Protein AF-A0A1F5DY42-F1 (afdb_monomer_lite)

Foldseek 3Di:
DFLLVQLPDAQPPPRDPRWQKEFAAWPPDLVNLQVLLVCQLVFDPVCVVVLVVLLVCLVVSSGPLVSLVSYDYPNPRPSLVSLSVLLNVCSVDPQDDSSNSSSVCSNRPPIQGFWIKIADPPQQEMWIANLPHTRHTDNDDQVPDDQVSVAVSCVVCVVRPDPSCQPPYPDYHDD

Structure (mmCIF, N/CA/C/O backbone):
data_AF-A0A1F5DY42-F1
#
_entry.id   AF-A0A1F5DY42-F1
#
loop_
_atom_site.group_PDB
_atom_site.id
_atom_site.type_symbol
_atom_site.label_atom_id
_atom_site.label_alt_id
_atom_site.label_comp_id
_atom_site.label_asym_id
_atom_site.label_entity_id
_atom_site.label_seq_id
_atom_site.pdbx_PDB_ins_code
_atom_site.Cartn_x
_atom_site.Cartn_y
_atom_site.Cartn_z
_atom_site.occupancy
_atom_site.B_iso_or_equiv
_atom_site.auth_seq_id
_atom_site.auth_comp_id
_atom_site.auth_asym_id
_atom_site.auth_atom_id
_atom_site.pdbx_PDB_model_num
ATOM 1 N N . MET A 1 1 ? -0.615 8.657 -0.709 1.00 96.81 1 MET A N 1
ATOM 2 C CA . MET A 1 1 ? 0.501 7.824 -0.217 1.00 96.81 1 MET A CA 1
ATOM 3 C C . MET A 1 1 ? 1.092 7.055 -1.382 1.00 96.81 1 MET A C 1
ATOM 5 O O . MET A 1 1 ? 0.376 6.304 -2.040 1.00 96.81 1 MET A O 1
ATOM 9 N N . LYS A 1 2 ? 2.401 7.165 -1.612 1.00 98.19 2 LYS A N 1
ATOM 10 C CA . LYS A 1 2 ? 3.092 6.317 -2.592 1.00 98.19 2 LYS A CA 1
ATOM 11 C C . LYS A 1 2 ? 3.135 4.857 -2.126 1.00 98.19 2 LYS A C 1
ATOM 13 O O . LYS A 1 2 ? 3.560 4.629 -0.991 1.00 98.19 2 LYS A O 1
ATOM 18 N N . PRO A 1 3 ? 2.806 3.860 -2.974 1.00 98.44 3 PRO A N 1
ATOM 19 C CA . PRO A 1 3 ? 2.969 2.447 -2.620 1.00 98.44 3 PRO A CA 1
ATOM 20 C C . PRO A 1 3 ? 4.400 2.085 -2.201 1.00 98.44 3 PRO A C 1
ATOM 22 O O . PRO A 1 3 ? 4.586 1.204 -1.366 1.00 98.44 3 PRO A O 1
ATOM 25 N N . TRP A 1 4 ? 5.409 2.809 -2.706 1.00 98.31 4 TRP A N 1
ATOM 26 C CA . TRP A 1 4 ? 6.804 2.679 -2.275 1.00 98.31 4 TRP A CA 1
ATOM 27 C C . TRP A 1 4 ? 6.975 2.758 -0.748 1.00 98.31 4 TRP A C 1
ATOM 29 O O . TRP A 1 4 ? 7.816 2.049 -0.201 1.00 98.31 4 TRP A O 1
ATOM 39 N N . LEU A 1 5 ? 6.170 3.569 -0.050 1.00 97.88 5 LEU A N 1
ATOM 40 C CA . LEU A 1 5 ? 6.302 3.789 1.392 1.00 97.88 5 LEU A CA 1
ATOM 41 C C . LEU A 1 5 ? 6.126 2.493 2.204 1.00 97.88 5 LEU A C 1
ATOM 43 O O . LEU A 1 5 ? 6.765 2.322 3.239 1.00 97.88 5 LEU A O 1
ATOM 47 N N . LEU A 1 6 ? 5.341 1.535 1.701 1.00 98.12 6 LEU A N 1
ATOM 48 C CA . LEU A 1 6 ? 5.115 0.240 2.352 1.00 98.12 6 LEU A CA 1
ATOM 49 C C . LEU A 1 6 ? 6.398 -0.577 2.547 1.00 98.12 6 LEU A C 1
ATOM 51 O O . LEU A 1 6 ? 6.440 -1.445 3.412 1.00 98.12 6 LEU A O 1
ATOM 55 N N . ASN A 1 7 ? 7.451 -0.288 1.779 1.00 97.81 7 ASN A N 1
ATOM 56 C CA . ASN A 1 7 ? 8.745 -0.949 1.920 1.00 97.81 7 ASN A CA 1
ATOM 57 C C . ASN A 1 7 ? 9.479 -0.569 3.215 1.00 97.81 7 ASN A C 1
ATOM 59 O O . ASN A 1 7 ? 10.366 -1.304 3.633 1.00 97.81 7 ASN A O 1
ATOM 63 N N . ILE A 1 8 ? 9.111 0.545 3.857 1.00 96.56 8 ILE A N 1
ATOM 64 C CA . ILE A 1 8 ? 9.761 1.022 5.088 1.00 96.56 8 ILE A CA 1
ATOM 65 C C . ILE A 1 8 ? 8.813 1.127 6.283 1.00 96.56 8 ILE A C 1
ATOM 67 O O . ILE A 1 8 ? 9.275 1.246 7.416 1.00 96.56 8 ILE A O 1
ATOM 71 N N . LEU A 1 9 ? 7.494 1.095 6.061 1.00 97.56 9 LEU A N 1
ATOM 72 C CA . LEU A 1 9 ? 6.540 1.124 7.164 1.00 97.56 9 LEU A CA 1
ATOM 73 C C . LEU A 1 9 ? 6.588 -0.193 7.938 1.00 97.56 9 LEU A C 1
ATOM 75 O O . LEU A 1 9 ? 6.453 -1.283 7.378 1.00 97.56 9 LEU A O 1
ATOM 79 N N . ALA A 1 10 ? 6.743 -0.056 9.247 1.00 97.94 10 ALA A N 1
ATOM 80 C CA . ALA A 1 10 ? 6.632 -1.122 10.224 1.00 97.94 10 ALA A CA 1
ATOM 81 C C . ALA A 1 10 ? 5.583 -0.717 11.259 1.00 97.94 10 ALA A C 1
ATOM 83 O O . ALA A 1 10 ? 5.346 0.475 11.479 1.00 97.94 10 ALA A O 1
ATOM 84 N N . CYS A 1 11 ? 4.951 -1.690 11.907 1.00 98.50 11 CYS A N 1
ATOM 85 C CA . CYS A 1 11 ? 4.015 -1.390 12.981 1.00 98.50 11 CYS A CA 1
ATOM 86 C C . CYS A 1 11 ? 4.751 -0.626 14.102 1.00 98.50 11 CYS A C 1
ATOM 88 O O . CYS A 1 11 ? 5.779 -1.093 14.599 1.00 98.50 11 CYS A O 1
ATOM 90 N N . PRO A 1 12 ? 4.257 0.543 14.548 1.00 97.69 12 PRO A N 1
ATOM 91 C CA . PRO A 1 12 ? 4.908 1.316 15.600 1.00 97.69 12 PRO A CA 1
ATOM 92 C C . PRO A 1 12 ? 4.928 0.597 16.955 1.00 97.69 12 PRO A C 1
ATOM 94 O O . PRO A 1 12 ? 5.761 0.948 17.790 1.00 97.69 12 PRO A O 1
ATOM 97 N N . MET A 1 13 ? 4.072 -0.409 17.157 1.00 97.75 13 MET A N 1
ATOM 98 C CA . MET A 1 13 ? 3.865 -1.061 18.453 1.00 97.75 13 MET A CA 1
ATOM 99 C C . MET A 1 13 ? 4.787 -2.264 18.668 1.00 97.75 13 MET A C 1
ATOM 101 O O . MET A 1 13 ? 5.402 -2.363 19.724 1.00 97.75 13 MET A O 1
ATOM 105 N N . ASP A 1 14 ? 4.921 -3.147 17.677 1.00 97.94 14 ASP A N 1
ATOM 106 C CA . ASP A 1 14 ? 5.738 -4.373 17.762 1.00 97.94 14 ASP A CA 1
ATOM 107 C C . ASP A 1 14 ? 6.935 -4.386 16.792 1.00 97.94 14 ASP A C 1
ATOM 109 O O . ASP A 1 14 ? 7.771 -5.280 16.854 1.00 97.94 14 ASP A O 1
ATOM 113 N N . LYS A 1 15 ? 7.063 -3.361 15.937 1.00 98.00 15 LYS A N 1
ATOM 114 C CA . LYS A 1 15 ? 8.095 -3.234 14.892 1.00 98.00 15 LYS A CA 1
ATOM 115 C C . LYS A 1 15 ? 7.994 -4.281 13.778 1.00 98.00 15 LYS A C 1
ATOM 117 O O . LYS A 1 15 ? 8.926 -4.397 12.983 1.00 98.00 15 LYS A O 1
ATOM 122 N N . HIS A 1 16 ? 6.859 -4.969 13.656 1.00 98.31 16 HIS A N 1
ATOM 123 C CA . HIS A 1 16 ? 6.619 -5.921 12.581 1.00 98.31 16 HIS A CA 1
ATOM 124 C C . HIS A 1 16 ? 6.688 -5.256 11.204 1.00 98.31 16 HIS A C 1
ATOM 126 O O . HIS A 1 16 ? 6.074 -4.209 10.965 1.00 98.31 16 HIS A O 1
ATOM 132 N N . HIS A 1 17 ? 7.378 -5.913 10.277 1.00 97.62 17 HIS A N 1
ATOM 133 C CA . HIS A 1 17 ? 7.399 -5.586 8.858 1.00 97.62 17 HIS A CA 1
ATOM 134 C C . HIS A 1 17 ? 7.452 -6.893 8.046 1.00 97.62 17 HIS A C 1
ATOM 136 O O . HIS A 1 17 ? 8.261 -7.766 8.374 1.00 97.62 17 HIS A O 1
ATOM 142 N N . PRO A 1 18 ? 6.669 -7.034 6.959 1.00 97.94 18 PRO A N 1
ATOM 143 C CA . PRO A 1 18 ? 5.793 -6.029 6.350 1.00 97.94 18 PRO A CA 1
ATOM 144 C C . PRO A 1 18 ? 4.390 -5.949 6.966 1.00 97.94 18 PRO A C 1
ATOM 146 O O . PRO A 1 18 ? 3.879 -6.911 7.528 1.00 97.94 18 PRO A O 1
ATOM 149 N N . LEU A 1 19 ? 3.726 -4.808 6.777 1.00 98.56 19 LEU A N 1
ATOM 150 C CA . LEU A 1 19 ? 2.289 -4.676 7.029 1.00 98.56 19 LEU A CA 1
ATOM 151 C C . LEU A 1 19 ? 1.486 -5.138 5.811 1.00 98.56 19 LEU A C 1
ATOM 153 O O . LEU A 1 19 ? 1.906 -4.951 4.669 1.00 98.56 19 LEU A O 1
ATOM 157 N N . GLU A 1 20 ? 0.299 -5.689 6.049 1.00 98.56 20 GLU A N 1
ATOM 158 C CA . GLU A 1 20 ? -0.697 -5.838 4.989 1.00 98.56 20 GLU A CA 1
ATOM 159 C C . GLU A 1 20 ? -1.310 -4.475 4.673 1.00 98.56 20 GLU A C 1
ATOM 161 O O . GLU A 1 20 ? -1.616 -3.711 5.588 1.00 98.56 20 GLU A O 1
ATOM 166 N N . ALA A 1 21 ? -1.530 -4.180 3.393 1.00 98.75 21 ALA A N 1
ATOM 167 C CA . ALA A 1 21 ? -2.119 -2.919 2.962 1.00 98.75 21 ALA A CA 1
ATOM 168 C C . ALA A 1 21 ? -3.373 -3.171 2.125 1.00 98.75 21 ALA A C 1
ATOM 170 O O . ALA A 1 21 ? -3.344 -3.939 1.168 1.00 98.75 21 ALA A O 1
ATOM 171 N N . TYR A 1 22 ? -4.466 -2.506 2.475 1.00 98.75 22 TYR A N 1
ATOM 172 C CA . TYR A 1 22 ? -5.754 -2.581 1.797 1.00 98.75 22 TYR A CA 1
ATOM 173 C C . TYR A 1 22 ? -6.061 -1.211 1.211 1.00 98.75 22 TYR A C 1
ATOM 175 O O . TYR A 1 22 ? -6.206 -0.236 1.947 1.00 98.75 22 TYR A O 1
ATOM 183 N N . PHE A 1 23 ? -6.093 -1.112 -0.112 1.00 98.75 23 PHE A N 1
ATOM 184 C CA . PHE A 1 23 ? -6.313 0.159 -0.798 1.00 98.75 23 PHE A CA 1
ATOM 185 C C . PHE A 1 23 ? -7.792 0.310 -1.118 1.00 98.75 23 PHE A C 1
ATOM 187 O O . PHE A 1 23 ? -8.374 -0.577 -1.740 1.00 98.75 23 PHE A O 1
ATOM 194 N N . TYR A 1 24 ? -8.392 1.424 -0.706 1.00 98.62 24 TYR A N 1
ATOM 195 C CA . TYR A 1 24 ? -9.828 1.663 -0.863 1.00 98.62 24 TYR A CA 1
ATOM 196 C C . TYR A 1 24 ? -10.129 2.743 -1.896 1.00 98.62 24 TYR A C 1
ATOM 198 O O . TYR A 1 24 ? -11.088 2.619 -2.656 1.00 98.62 24 TYR A O 1
ATOM 206 N N . ARG A 1 25 ? -9.278 3.771 -1.991 1.00 98.44 25 ARG A N 1
ATOM 207 C CA . ARG A 1 25 ? -9.422 4.831 -2.992 1.00 98.44 25 ARG A CA 1
ATOM 208 C C . ARG A 1 25 ? -8.075 5.424 -3.383 1.00 98.44 25 ARG A C 1
ATOM 210 O O . ARG A 1 25 ? -7.289 5.820 -2.526 1.00 98.44 25 ARG A O 1
ATOM 217 N N . TRP A 1 26 ? -7.838 5.558 -4.682 1.00 98.62 26 TRP A N 1
ATOM 218 C CA . TRP A 1 26 ? -6.714 6.329 -5.209 1.00 98.62 26 TRP A CA 1
ATOM 219 C C . TRP A 1 26 ? -7.020 7.835 -5.162 1.00 98.62 26 TRP A C 1
ATOM 221 O O . TRP A 1 26 ? -8.145 8.255 -5.429 1.00 98.62 26 TRP A O 1
ATOM 231 N N . GLU A 1 27 ? -6.025 8.646 -4.803 1.00 98.31 27 GLU A N 1
ATOM 232 C CA . GLU A 1 27 ? -6.056 10.103 -5.003 1.00 98.31 27 GLU A CA 1
ATOM 233 C C . GLU A 1 27 ? -5.762 10.418 -6.474 1.00 98.31 27 GLU A C 1
ATOM 235 O O . GLU A 1 27 ? -6.396 11.277 -7.081 1.00 98.31 27 GLU A O 1
ATOM 240 N N . THR A 1 28 ? -4.839 9.663 -7.081 1.00 98.50 28 THR A N 1
ATOM 241 C CA . THR A 1 28 ? -4.598 9.712 -8.527 1.00 98.50 28 THR A CA 1
ATOM 242 C C . THR A 1 28 ? -5.880 9.365 -9.296 1.00 98.50 28 THR A C 1
ATOM 244 O O . THR A 1 28 ? -6.379 8.247 -9.147 1.00 98.50 28 THR A O 1
ATOM 247 N N . PRO A 1 29 ? -6.404 10.274 -10.142 1.00 98.25 29 PRO A N 1
ATOM 248 C CA . PRO A 1 29 ? -7.615 10.015 -10.915 1.00 98.25 29 PRO A CA 1
ATOM 249 C C . PRO A 1 29 ? -7.447 8.847 -11.893 1.00 98.25 29 PRO A C 1
ATOM 251 O O . PRO A 1 29 ? -6.362 8.653 -12.443 1.00 98.25 29 PRO A O 1
ATOM 254 N N . GLU A 1 30 ? -8.536 8.132 -12.196 1.00 97.62 30 GLU A N 1
ATOM 255 C CA . GLU A 1 30 ? -8.491 6.951 -13.080 1.00 97.62 30 GLU A CA 1
ATOM 256 C C . GLU A 1 30 ? -7.884 7.268 -14.455 1.00 97.62 30 GLU A C 1
ATOM 258 O O . GLU A 1 30 ? -7.024 6.536 -14.926 1.00 97.62 30 GLU A O 1
ATOM 263 N N . ALA A 1 31 ? -8.228 8.409 -15.062 1.00 98.19 31 ALA A N 1
ATOM 264 C CA . ALA A 1 31 ? -7.662 8.812 -16.352 1.00 98.19 31 ALA A CA 1
ATOM 265 C C . ALA A 1 31 ? -6.133 9.018 -16.310 1.00 98.19 31 ALA A C 1
ATOM 267 O O . ALA A 1 31 ? -5.450 8.842 -17.317 1.00 98.19 31 ALA A O 1
ATOM 268 N N . GLU A 1 32 ? -5.574 9.407 -15.162 1.00 98.50 32 GLU A N 1
ATOM 269 C CA . GLU A 1 32 ? -4.122 9.500 -14.986 1.00 98.50 32 GLU A CA 1
ATOM 270 C C . GLU A 1 32 ? -3.516 8.119 -14.704 1.00 98.50 32 GLU A C 1
ATOM 272 O O . GLU A 1 32 ? -2.464 7.785 -15.252 1.00 98.50 32 GLU A O 1
ATOM 277 N N . MET A 1 33 ? -4.214 7.275 -13.938 1.00 98.38 33 MET A N 1
ATOM 278 C CA . MET A 1 33 ? -3.843 5.872 -13.727 1.00 98.38 33 MET A CA 1
ATOM 279 C C . MET A 1 33 ? -3.731 5.113 -15.059 1.00 98.38 33 MET A C 1
ATOM 281 O O . MET A 1 33 ? -2.758 4.392 -15.286 1.00 98.38 33 MET A O 1
ATOM 285 N N . GLU A 1 34 ? -4.683 5.316 -15.970 1.00 98.44 34 GLU A N 1
ATOM 286 C CA . GLU A 1 34 ? -4.694 4.732 -17.315 1.00 98.44 34 GLU A CA 1
ATOM 287 C C . GLU A 1 34 ? -3.487 5.177 -18.146 1.00 98.44 34 GLU A C 1
ATOM 289 O O . GLU A 1 34 ? -2.857 4.348 -18.804 1.00 98.44 34 GLU A O 1
ATOM 294 N N . LYS A 1 35 ? -3.096 6.457 -18.077 1.00 98.44 35 LYS A N 1
ATOM 295 C CA . LYS A 1 35 ? -1.876 6.940 -18.748 1.00 98.44 35 LYS A CA 1
ATOM 296 C C . LYS A 1 35 ? -0.620 6.300 -18.171 1.00 98.44 35 LYS A C 1
ATOM 298 O O . LYS A 1 35 ? 0.262 5.906 -18.932 1.00 98.44 35 LYS A O 1
ATOM 303 N N . ILE A 1 36 ? -0.530 6.177 -16.844 1.00 98.25 36 ILE A N 1
ATOM 304 C CA . ILE A 1 36 ? 0.598 5.496 -16.193 1.00 98.25 36 ILE A CA 1
ATOM 305 C C . ILE A 1 36 ? 0.667 4.043 -16.679 1.00 98.25 36 ILE A C 1
ATOM 307 O O . ILE A 1 36 ? 1.739 3.579 -17.067 1.00 98.25 36 ILE A O 1
ATOM 311 N N . ALA A 1 37 ? -0.469 3.343 -16.720 1.00 98.12 37 ALA A N 1
ATOM 312 C CA . ALA A 1 37 ? -0.559 1.972 -17.212 1.00 98.12 37 ALA A CA 1
ATOM 313 C C . ALA A 1 37 ? -0.212 1.838 -18.705 1.00 98.12 37 ALA A C 1
ATOM 315 O O . ALA A 1 37 ? 0.449 0.875 -19.084 1.00 98.12 37 ALA A O 1
ATOM 316 N N . ALA A 1 38 ? -0.588 2.796 -19.553 1.00 97.81 38 ALA A N 1
ATOM 317 C CA . ALA A 1 38 ? -0.264 2.781 -20.982 1.00 97.81 38 ALA A CA 1
ATOM 318 C C . ALA A 1 38 ? 1.236 2.992 -21.269 1.00 97.81 38 ALA A C 1
ATOM 320 O O . ALA A 1 38 ? 1.768 2.490 -22.265 1.00 97.81 38 ALA A O 1
ATOM 321 N N . GLU A 1 39 ? 1.926 3.717 -20.388 1.00 97.44 39 GLU A N 1
ATOM 322 C CA . GLU A 1 39 ? 3.346 4.054 -20.523 1.00 97.44 39 GLU A CA 1
ATOM 323 C C . GLU A 1 39 ? 4.275 3.143 -19.705 1.00 97.44 39 GLU A C 1
ATOM 325 O O . GLU A 1 39 ? 5.490 3.317 -19.736 1.00 97.44 39 GLU A O 1
ATOM 330 N N . VAL A 1 40 ? 3.733 2.155 -18.988 1.00 96.94 40 VAL A N 1
ATOM 331 C CA . VAL A 1 40 ? 4.509 1.317 -18.067 1.00 96.94 40 VAL A CA 1
ATOM 332 C C . VAL A 1 40 ? 5.530 0.427 -18.785 1.00 96.94 40 VAL A C 1
ATOM 334 O O . VAL A 1 40 ? 5.194 -0.427 -19.611 1.00 96.94 40 VAL A O 1
ATOM 337 N N . GLY A 1 41 ? 6.791 0.515 -18.373 1.00 95.25 41 GLY A N 1
ATOM 338 C CA . GLY A 1 41 ? 7.906 -0.190 -19.001 1.00 95.25 41 GLY A CA 1
ATOM 339 C C . GLY A 1 41 ? 8.425 0.507 -20.258 1.00 95.25 41 GLY A C 1
ATOM 340 O O . GLY A 1 41 ? 9.043 -0.155 -21.087 1.00 95.25 41 GLY A O 1
ATOM 341 N N . LYS A 1 42 ? 8.169 1.812 -20.411 1.00 97.56 42 LYS A N 1
ATOM 342 C CA . LYS A 1 42 ? 8.762 2.675 -21.442 1.00 97.56 42 LYS A CA 1
ATOM 343 C C . LYS A 1 42 ? 9.704 3.668 -20.746 1.00 97.56 42 LYS A C 1
ATOM 345 O O . LYS A 1 42 ? 9.263 4.742 -20.328 1.00 97.56 42 LYS A O 1
ATOM 350 N N . PRO A 1 43 ? 10.996 3.325 -20.583 1.00 96.88 43 PRO A N 1
ATOM 351 C CA . PRO A 1 43 ? 11.919 4.118 -19.782 1.00 96.88 43 PRO A CA 1
ATOM 352 C C . PRO A 1 43 ? 12.066 5.545 -20.305 1.00 96.88 43 PRO A C 1
ATOM 354 O O . PRO A 1 43 ? 12.441 5.773 -21.455 1.00 96.88 43 PRO A O 1
ATOM 357 N N . LYS A 1 44 ? 11.806 6.510 -19.424 1.00 96.38 44 LYS A N 1
ATOM 358 C CA . LYS A 1 44 ? 11.962 7.940 -19.714 1.00 96.38 44 LYS A CA 1
ATOM 359 C C . LYS A 1 44 ? 13.315 8.492 -19.261 1.00 96.38 44 LYS A C 1
ATOM 361 O O . LYS A 1 44 ? 13.739 8.225 -18.136 1.00 96.38 44 LYS A O 1
ATOM 366 N N . MET A 1 45 ? 13.966 9.282 -20.117 1.00 95.62 45 MET A N 1
ATOM 367 C CA . MET A 1 45 ? 15.316 9.815 -19.877 1.00 95.62 45 MET A CA 1
ATOM 368 C C . MET A 1 45 ? 15.369 10.737 -18.649 1.00 95.62 45 MET A C 1
ATOM 370 O O . MET A 1 45 ? 16.324 10.704 -17.879 1.00 95.62 45 MET A O 1
AT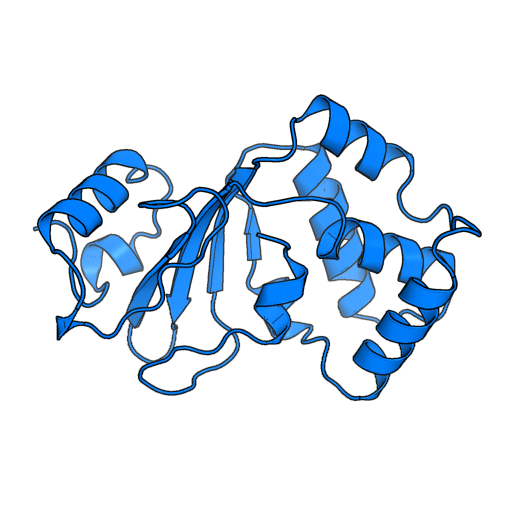OM 374 N N . GLU A 1 46 ? 14.309 11.501 -18.397 1.00 96.44 46 GLU A N 1
ATOM 375 C CA . GLU A 1 46 ? 14.184 12.413 -17.256 1.00 96.44 46 GLU A CA 1
ATOM 376 C C . GLU A 1 46 ? 14.065 11.708 -15.889 1.00 96.44 46 GLU A C 1
ATOM 378 O O . GLU A 1 46 ? 14.037 12.363 -14.847 1.00 96.44 46 GLU A O 1
ATOM 383 N N . ARG A 1 47 ? 13.981 10.372 -15.862 1.00 96.44 47 ARG A N 1
ATOM 384 C CA . ARG A 1 47 ? 13.867 9.563 -14.636 1.00 96.44 47 ARG A CA 1
ATOM 385 C C . ARG A 1 47 ? 15.096 8.696 -14.358 1.00 96.44 47 ARG A C 1
ATOM 387 O O . ARG A 1 47 ? 15.081 7.954 -13.379 1.00 96.44 47 ARG A O 1
ATOM 394 N N . GLU A 1 48 ? 16.164 8.805 -15.146 1.00 95.69 48 GLU A N 1
ATOM 395 C CA . GLU A 1 48 ? 17.353 7.945 -15.009 1.00 95.69 48 GLU A CA 1
ATOM 396 C C . GLU A 1 48 ? 17.979 7.984 -13.608 1.00 95.69 48 GLU A C 1
ATOM 398 O O . GLU A 1 48 ? 18.327 6.941 -13.049 1.00 95.69 48 GLU A O 1
ATOM 403 N N . ASP A 1 49 ? 18.039 9.157 -12.974 1.00 97.38 49 ASP A N 1
ATOM 404 C CA . ASP A 1 49 ? 18.536 9.279 -11.598 1.00 97.38 49 ASP A CA 1
ATOM 405 C C . ASP A 1 49 ? 17.681 8.487 -10.606 1.00 97.38 49 ASP A C 1
ATOM 407 O O . ASP A 1 49 ? 18.200 7.816 -9.712 1.00 97.38 49 ASP A O 1
ATOM 411 N N . LYS A 1 50 ? 16.364 8.491 -10.811 1.00 97.88 50 LYS A N 1
ATOM 412 C CA . LYS A 1 50 ? 15.411 7.761 -9.974 1.00 97.88 50 LYS A CA 1
ATOM 413 C C . LYS A 1 50 ? 15.509 6.256 -10.207 1.00 97.88 50 LYS A C 1
ATOM 415 O O . LYS A 1 50 ? 15.476 5.493 -9.246 1.00 97.88 50 LYS A O 1
ATOM 420 N N . TYR A 1 51 ? 15.702 5.819 -11.452 1.00 97.50 51 TYR A N 1
ATOM 421 C CA . TYR A 1 51 ? 15.940 4.407 -11.769 1.00 97.50 51 TYR A CA 1
ATOM 422 C C . TYR A 1 51 ? 17.226 3.893 -11.133 1.00 97.50 51 TYR A C 1
ATOM 424 O O . TYR A 1 51 ? 17.253 2.781 -10.609 1.00 97.50 51 TYR A O 1
ATOM 432 N N . ARG A 1 52 ? 18.286 4.705 -11.130 1.00 97.00 52 ARG A N 1
ATOM 433 C CA . ARG A 1 52 ? 19.554 4.369 -10.474 1.00 97.00 52 ARG A CA 1
ATOM 434 C C . ARG A 1 52 ? 19.372 4.165 -8.971 1.00 97.00 52 ARG A C 1
ATOM 436 O O . ARG A 1 52 ? 19.890 3.196 -8.421 1.00 97.00 52 ARG A O 1
ATOM 443 N N . ILE A 1 53 ? 18.610 5.050 -8.325 1.00 97.06 53 ILE A N 1
ATOM 444 C CA . ILE A 1 53 ? 18.257 4.933 -6.903 1.00 97.06 53 ILE A CA 1
ATOM 445 C C . ILE A 1 53 ? 17.441 3.662 -6.661 1.00 97.06 53 ILE A C 1
ATOM 447 O O . ILE A 1 53 ? 17.795 2.881 -5.783 1.00 97.06 53 ILE A O 1
ATOM 451 N N . LEU A 1 54 ? 16.409 3.402 -7.469 1.00 97.06 54 LEU A N 1
ATOM 452 C CA . LEU A 1 54 ? 15.580 2.205 -7.322 1.00 97.06 54 LEU A CA 1
ATOM 453 C C . LEU A 1 54 ? 16.388 0.912 -7.512 1.00 97.06 54 LEU A C 1
ATOM 455 O O . LEU A 1 54 ? 16.231 -0.024 -6.734 1.00 97.06 54 LEU A O 1
ATOM 459 N N . LYS A 1 55 ? 17.307 0.861 -8.486 1.00 96.50 55 LYS A N 1
ATOM 460 C CA . LYS A 1 55 ? 18.234 -0.273 -8.660 1.00 96.50 55 LYS A CA 1
ATOM 461 C C . LYS A 1 55 ? 19.080 -0.518 -7.413 1.00 96.50 55 LYS A C 1
ATOM 463 O O . LYS A 1 55 ? 19.258 -1.667 -7.019 1.00 96.50 55 LYS A O 1
ATOM 468 N N . LYS A 1 56 ? 19.578 0.546 -6.776 1.00 96.38 56 LYS A N 1
ATOM 469 C CA . LYS A 1 56 ? 20.313 0.432 -5.511 1.00 96.38 56 LYS A CA 1
ATOM 470 C C . LYS A 1 56 ? 19.415 -0.120 -4.400 1.00 96.38 56 LYS A C 1
ATOM 472 O O . LYS A 1 56 ? 19.813 -1.078 -3.754 1.00 96.38 56 LYS A O 1
ATOM 477 N N . GLN A 1 57 ? 18.201 0.414 -4.258 1.00 96.19 57 GLN A N 1
ATOM 478 C CA . GLN A 1 57 ? 17.220 -0.025 -3.256 1.00 96.19 57 GLN A CA 1
ATOM 479 C C . GLN A 1 57 ? 16.778 -1.487 -3.437 1.00 96.19 57 GLN A C 1
ATOM 481 O O . GLN A 1 57 ? 16.465 -2.176 -2.471 1.00 96.19 57 GLN A O 1
ATOM 486 N N . LEU A 1 58 ? 16.736 -1.974 -4.678 1.00 94.62 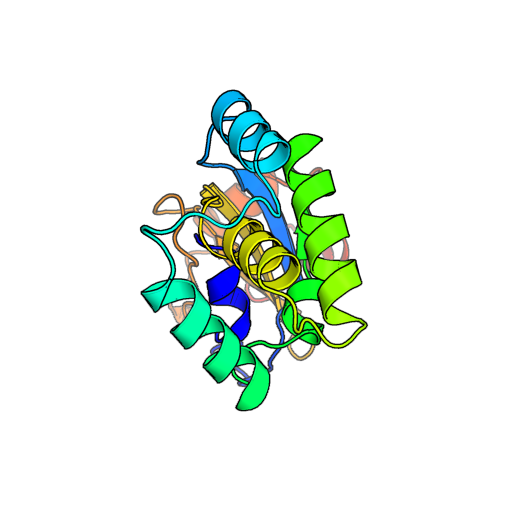58 LEU A N 1
ATOM 487 C CA . LEU A 1 58 ? 16.509 -3.390 -4.974 1.00 94.62 58 LEU A CA 1
ATOM 488 C C . LEU A 1 58 ? 17.706 -4.252 -4.547 1.00 94.62 58 LEU A C 1
ATOM 490 O O . LEU A 1 58 ? 17.516 -5.364 -4.067 1.00 94.62 58 LEU A O 1
ATOM 494 N N . GLY A 1 59 ? 18.932 -3.751 -4.724 1.00 93.31 59 GLY A N 1
ATOM 495 C CA . GLY A 1 59 ? 20.162 -4.473 -4.392 1.00 93.31 59 GLY A CA 1
ATOM 496 C C . GLY A 1 59 ? 20.521 -4.474 -2.905 1.00 93.31 59 GLY A C 1
ATOM 497 O O . GLY A 1 59 ? 21.119 -5.439 -2.437 1.00 93.31 59 GLY A O 1
ATOM 498 N N . ASP A 1 60 ? 20.166 -3.422 -2.166 1.00 94.62 60 ASP A N 1
ATOM 499 C CA . ASP A 1 60 ? 20.439 -3.305 -0.726 1.00 94.62 60 ASP A CA 1
ATOM 500 C C . ASP A 1 60 ? 19.299 -3.829 0.167 1.00 94.62 60 ASP A C 1
ATOM 502 O O . ASP A 1 60 ? 19.436 -3.847 1.388 1.00 94.62 60 ASP A O 1
ATOM 506 N N . GLY A 1 61 ? 18.199 -4.298 -0.434 1.00 91.31 61 GLY A N 1
ATOM 507 C CA . GLY A 1 61 ? 17.053 -4.861 0.280 1.00 91.31 61 GLY A CA 1
ATOM 508 C C . GLY A 1 61 ? 16.066 -3.827 0.824 1.00 91.31 61 GLY A C 1
ATOM 509 O O . GLY A 1 61 ? 15.114 -4.218 1.495 1.00 91.31 61 GLY A O 1
ATOM 510 N N . THR A 1 62 ? 16.239 -2.533 0.523 1.00 94.75 62 THR A N 1
ATOM 511 C CA . THR A 1 62 ? 15.252 -1.498 0.873 1.00 94.75 62 THR A CA 1
ATOM 512 C C . THR A 1 62 ? 13.897 -1.784 0.234 1.00 94.75 62 THR A C 1
ATOM 514 O O . THR A 1 62 ? 12.872 -1.575 0.870 1.00 94.75 62 THR A O 1
ATOM 517 N N . ILE A 1 63 ? 13.859 -2.252 -1.020 1.00 95.75 63 ILE A N 1
ATOM 518 C CA . ILE A 1 63 ? 12.611 -2.748 -1.612 1.00 95.75 63 ILE A CA 1
ATOM 519 C C . ILE A 1 63 ? 12.333 -4.138 -1.049 1.00 95.75 63 ILE A C 1
ATOM 521 O O . ILE A 1 63 ? 13.131 -5.055 -1.226 1.00 95.75 63 ILE A O 1
ATOM 525 N N . SER A 1 64 ? 11.166 -4.294 -0.432 1.00 93.38 64 SER A N 1
ATOM 526 C CA . SER A 1 64 ? 10.689 -5.520 0.197 1.00 93.38 64 SER A CA 1
ATOM 527 C C . SER A 1 64 ? 9.631 -6.177 -0.700 1.00 93.38 64 SER A C 1
ATOM 529 O O . SER A 1 64 ? 8.462 -5.778 -0.688 1.00 93.38 64 SER A O 1
ATOM 531 N N . PRO A 1 65 ? 9.981 -7.219 -1.488 1.00 94.06 65 PRO A N 1
ATOM 532 C CA . PRO A 1 65 ? 8.992 -7.994 -2.232 1.00 94.06 65 PRO A CA 1
ATOM 533 C C . PRO A 1 65 ? 7.833 -8.517 -1.364 1.00 94.06 65 PRO A C 1
ATOM 535 O O . PRO A 1 65 ? 6.700 -8.496 -1.848 1.00 94.06 65 PRO A O 1
ATOM 538 N N . PRO A 1 66 ? 8.050 -8.964 -0.105 1.00 95.31 66 PRO A N 1
ATOM 539 C CA . PRO A 1 66 ? 6.953 -9.289 0.803 1.00 95.31 66 PRO A CA 1
ATOM 540 C C . PRO A 1 66 ? 5.979 -8.126 1.036 1.00 95.31 66 PRO A C 1
ATOM 542 O O . PRO A 1 66 ? 4.776 -8.352 0.940 1.00 95.31 66 PRO A O 1
ATOM 545 N N . ALA A 1 67 ? 6.469 -6.899 1.260 1.00 95.88 67 ALA A N 1
ATOM 546 C CA . ALA A 1 67 ? 5.612 -5.724 1.451 1.00 95.88 67 ALA A CA 1
ATOM 547 C C . ALA A 1 67 ? 4.740 -5.447 0.223 1.00 95.88 67 ALA A C 1
ATOM 549 O O . ALA A 1 67 ? 3.528 -5.278 0.333 1.00 95.88 67 ALA A O 1
ATOM 550 N N . MET A 1 68 ? 5.337 -5.498 -0.967 1.00 95.31 68 MET A N 1
ATOM 551 C CA . MET A 1 68 ? 4.610 -5.268 -2.217 1.00 95.31 68 MET A CA 1
ATOM 552 C C . MET A 1 68 ? 3.583 -6.368 -2.519 1.00 95.31 68 MET A C 1
ATOM 554 O O . MET A 1 68 ? 2.540 -6.094 -3.108 1.00 95.31 68 MET A O 1
ATOM 558 N N . ARG A 1 69 ? 3.846 -7.616 -2.110 1.00 94.62 69 ARG A N 1
ATOM 559 C CA . ARG A 1 69 ? 2.887 -8.730 -2.234 1.00 94.62 69 ARG A CA 1
ATOM 560 C C . ARG A 1 69 ? 1.753 -8.675 -1.212 1.00 94.62 69 ARG A C 1
ATOM 562 O O . ARG A 1 69 ? 0.727 -9.308 -1.434 1.00 94.62 69 ARG A O 1
ATOM 569 N N . ALA A 1 70 ? 1.934 -7.953 -0.110 1.00 96.69 70 ALA A N 1
ATOM 570 C CA . ALA A 1 70 ? 0.926 -7.802 0.933 1.00 96.69 70 ALA A CA 1
ATOM 571 C C . ALA A 1 70 ? -0.125 -6.720 0.607 1.00 96.69 70 ALA A C 1
ATOM 573 O O . ALA A 1 70 ? -1.038 -6.494 1.405 1.00 96.69 70 ALA A O 1
ATOM 574 N N . ILE A 1 71 ? -0.014 -6.072 -0.560 1.00 98.31 71 ILE A N 1
ATOM 575 C CA . ILE A 1 71 ? -0.992 -5.110 -1.070 1.00 98.31 71 ILE A CA 1
ATOM 576 C C . ILE A 1 71 ? -2.217 -5.845 -1.616 1.00 98.31 71 ILE A C 1
ATOM 578 O O . ILE A 1 71 ? -2.113 -6.746 -2.449 1.00 98.31 71 ILE A O 1
ATOM 582 N N . LYS A 1 72 ? -3.391 -5.397 -1.186 1.00 98.38 72 LYS A N 1
ATOM 583 C CA . LYS A 1 72 ? -4.704 -5.787 -1.692 1.00 98.38 72 LYS A CA 1
ATOM 584 C C . LYS A 1 72 ? -5.390 -4.530 -2.209 1.00 98.38 72 LYS A C 1
ATOM 586 O O . LYS A 1 72 ? -5.866 -3.708 -1.428 1.00 98.38 72 LYS A O 1
ATOM 591 N N . ASP A 1 73 ? -5.398 -4.366 -3.528 1.00 98.38 73 ASP A N 1
ATOM 592 C CA . ASP A 1 73 ? -6.079 -3.245 -4.169 1.00 98.38 73 ASP A CA 1
ATOM 593 C C . ASP A 1 73 ? -7.577 -3.546 -4.313 1.00 98.38 73 ASP A C 1
ATOM 595 O O . ASP A 1 73 ? -7.981 -4.399 -5.103 1.00 98.38 73 ASP A O 1
ATOM 599 N N . LEU A 1 74 ? -8.396 -2.859 -3.514 1.00 98.25 74 LEU A N 1
ATOM 600 C CA . LEU A 1 74 ? -9.855 -2.988 -3.484 1.00 98.25 74 LEU A CA 1
ATOM 601 C C . LEU A 1 74 ? -10.549 -1.752 -4.075 1.00 98.25 74 LEU A C 1
ATOM 603 O O . LEU A 1 74 ? -11.752 -1.575 -3.901 1.00 98.25 74 LEU A O 1
ATOM 607 N N . THR A 1 75 ? -9.810 -0.904 -4.797 1.00 97.56 75 THR A N 1
ATOM 608 C CA . THR A 1 75 ? -10.334 0.345 -5.375 1.00 97.56 75 THR A CA 1
ATOM 609 C C . THR A 1 75 ? -11.245 0.123 -6.582 1.00 97.56 75 THR A C 1
ATOM 611 O O . THR A 1 75 ? -11.986 1.018 -6.979 1.00 97.56 75 THR A O 1
ATOM 614 N N . GLY A 1 76 ? -11.162 -1.055 -7.211 1.00 96.94 76 GLY A N 1
ATOM 615 C CA . GLY A 1 76 ? -11.841 -1.365 -8.472 1.00 96.94 76 GLY A CA 1
ATOM 616 C C . GLY A 1 76 ? -11.144 -0.822 -9.729 1.00 96.94 76 GLY A C 1
ATOM 617 O O . GLY A 1 76 ? -11.599 -1.112 -10.836 1.00 96.94 76 GLY A O 1
ATOM 618 N N . SER A 1 77 ? -10.028 -0.093 -9.597 1.00 98.00 77 SER A N 1
ATOM 619 C CA . SER A 1 77 ? -9.274 0.437 -10.742 1.00 98.00 77 SER A CA 1
ATOM 620 C C . SER A 1 77 ? -8.601 -0.686 -11.535 1.00 98.00 77 SER A C 1
ATOM 622 O O . SER A 1 77 ? -7.744 -1.418 -11.027 1.00 98.00 77 SER A O 1
ATOM 624 N N . LYS A 1 78 ? -8.956 -0.833 -12.815 1.00 97.94 78 LYS A N 1
ATOM 625 C CA . LYS A 1 78 ? -8.334 -1.840 -13.697 1.00 97.94 78 LYS A CA 1
ATOM 626 C C . LYS A 1 78 ? -6.897 -1.462 -14.041 1.00 97.94 78 LYS A C 1
ATOM 628 O O . LYS A 1 78 ? -6.032 -2.340 -14.118 1.00 97.94 78 LYS A O 1
ATOM 633 N N . ALA A 1 79 ? -6.643 -0.168 -14.233 1.00 98.25 79 ALA A N 1
ATOM 634 C CA . ALA A 1 79 ? -5.314 0.345 -14.526 1.00 98.25 79 ALA A CA 1
ATOM 635 C C . ALA A 1 79 ? -4.360 0.105 -13.344 1.00 98.25 79 ALA A C 1
ATOM 637 O O . ALA A 1 79 ? -3.279 -0.458 -13.537 1.00 98.25 79 ALA A O 1
ATOM 638 N N . ALA A 1 80 ? -4.793 0.416 -12.117 1.00 98.31 80 ALA A N 1
ATOM 639 C CA . ALA A 1 80 ? -4.000 0.181 -10.910 1.00 98.31 80 ALA A CA 1
ATOM 640 C C . ALA A 1 80 ? -3.680 -1.305 -10.705 1.00 98.31 80 ALA A C 1
ATOM 642 O O . ALA A 1 80 ? -2.525 -1.672 -10.494 1.00 98.31 80 ALA A O 1
ATOM 643 N N . ASN A 1 81 ? -4.684 -2.173 -10.859 1.00 97.62 81 ASN A N 1
ATOM 644 C CA . ASN A 1 81 ? -4.507 -3.620 -10.742 1.00 97.62 81 ASN A CA 1
ATOM 645 C C . ASN A 1 81 ? -3.535 -4.180 -11.792 1.00 97.62 81 ASN A C 1
ATOM 647 O O . ASN A 1 81 ? -2.735 -5.064 -11.487 1.00 97.62 81 ASN A O 1
ATOM 651 N N . THR A 1 82 ? -3.550 -3.641 -13.014 1.00 97.31 82 THR A N 1
ATOM 652 C CA . THR A 1 82 ? -2.594 -4.021 -14.067 1.00 97.31 82 THR A CA 1
ATOM 653 C C . THR A 1 82 ? -1.163 -3.635 -13.688 1.00 97.31 82 THR A C 1
ATOM 655 O O . THR A 1 82 ? -0.239 -4.441 -13.836 1.00 97.31 82 THR A O 1
ATOM 658 N N . LEU A 1 83 ? -0.974 -2.421 -13.162 1.00 98.19 83 LEU A N 1
ATOM 659 C CA . LEU A 1 83 ? 0.323 -1.940 -12.682 1.00 98.19 83 LEU A CA 1
ATOM 660 C C . LEU A 1 83 ? 0.840 -2.785 -11.511 1.00 98.19 83 LEU A C 1
ATOM 662 O O . LEU A 1 83 ? 1.986 -3.241 -11.555 1.00 98.19 83 LEU A O 1
ATOM 666 N N . LEU A 1 84 ? -0.009 -3.045 -10.510 1.00 97.81 84 LEU A N 1
ATOM 667 C CA . LEU A 1 84 ? 0.317 -3.889 -9.360 1.00 97.81 84 LEU A CA 1
ATOM 668 C C . LEU A 1 84 ? 0.708 -5.296 -9.815 1.00 97.81 84 LEU A C 1
ATOM 670 O O . LEU A 1 84 ? 1.786 -5.763 -9.464 1.00 97.81 84 LEU A O 1
ATOM 674 N N . ALA A 1 85 ? -0.098 -5.948 -10.656 1.00 95.88 85 ALA A N 1
ATOM 675 C CA . ALA A 1 85 ? 0.192 -7.296 -11.145 1.00 95.88 85 ALA A CA 1
ATOM 676 C C . ALA A 1 85 ? 1.538 -7.373 -11.884 1.00 95.88 85 ALA A C 1
ATOM 678 O O . ALA A 1 85 ? 2.316 -8.309 -11.666 1.00 95.88 85 ALA A O 1
ATOM 679 N N . LYS A 1 86 ? 1.851 -6.373 -12.724 1.00 96.44 86 LYS A N 1
ATOM 680 C CA . LYS A 1 86 ? 3.152 -6.280 -13.404 1.00 96.44 86 LYS A CA 1
ATOM 681 C C . LYS A 1 86 ? 4.288 -6.122 -12.392 1.00 96.44 86 LYS A C 1
ATOM 683 O O . LYS A 1 86 ? 5.255 -6.880 -12.457 1.00 96.44 86 LYS A O 1
ATOM 688 N N . ALA A 1 87 ? 4.162 -5.202 -11.435 1.00 96.75 87 ALA A N 1
ATOM 689 C CA . ALA A 1 87 ? 5.166 -4.983 -10.395 1.00 96.75 87 ALA A CA 1
ATOM 690 C C . ALA A 1 87 ? 5.382 -6.232 -9.522 1.00 96.75 87 ALA A C 1
ATOM 692 O O . ALA A 1 87 ? 6.520 -6.658 -9.326 1.00 96.75 87 ALA A O 1
ATOM 693 N N . SER A 1 88 ? 4.307 -6.875 -9.059 1.00 94.75 88 SER A N 1
ATOM 694 C CA . SER A 1 88 ? 4.370 -8.107 -8.267 1.00 94.75 88 SER A CA 1
ATOM 695 C C . SER A 1 88 ? 5.062 -9.237 -9.022 1.00 94.75 88 SER A C 1
ATOM 697 O O . SER A 1 88 ? 5.877 -9.940 -8.430 1.00 94.75 88 SER A O 1
ATOM 699 N N . LYS A 1 89 ? 4.785 -9.400 -10.323 1.00 95.06 89 LYS A N 1
ATOM 700 C CA . LYS A 1 89 ? 5.454 -10.405 -11.161 1.00 95.06 89 LYS A CA 1
ATOM 701 C C . LYS A 1 89 ? 6.954 -10.132 -11.278 1.00 95.06 89 LYS A C 1
ATOM 703 O O . LYS A 1 89 ? 7.749 -11.057 -11.141 1.00 95.06 89 LYS A O 1
ATOM 708 N N . LEU A 1 90 ? 7.350 -8.879 -11.495 1.00 96.44 90 LEU A N 1
ATOM 709 C CA . LEU A 1 90 ? 8.764 -8.498 -11.582 1.00 96.44 90 LEU A CA 1
ATOM 710 C C . LEU A 1 90 ? 9.514 -8.765 -10.272 1.00 96.44 90 LEU A C 1
ATOM 712 O O . LEU A 1 90 ? 10.622 -9.289 -10.301 1.00 96.44 90 LEU A O 1
ATOM 716 N N . LEU A 1 91 ? 8.883 -8.489 -9.128 1.00 94.75 91 LEU A N 1
ATOM 717 C CA . LEU A 1 91 ? 9.452 -8.733 -7.796 1.00 94.75 91 LEU A CA 1
ATOM 718 C C . LEU A 1 91 ? 9.502 -10.218 -7.389 1.00 94.75 91 LEU A C 1
ATOM 720 O O . LEU A 1 91 ? 10.089 -10.539 -6.357 1.00 94.75 91 LEU A O 1
ATOM 724 N N . GLN A 1 92 ? 8.878 -11.127 -8.148 1.00 90.94 92 GLN A N 1
ATOM 725 C CA . GLN A 1 92 ? 9.092 -12.576 -7.996 1.00 90.94 92 GLN A CA 1
ATOM 726 C C . GLN A 1 92 ? 10.369 -13.045 -8.702 1.00 90.94 92 GLN A C 1
ATOM 728 O O . GLN A 1 92 ? 10.922 -14.081 -8.340 1.00 90.94 92 GLN A O 1
ATOM 733 N N . GLY A 1 93 ? 10.811 -12.304 -9.718 1.00 90.19 93 GLY A N 1
ATOM 734 C CA . GLY A 1 93 ? 12.060 -12.545 -10.425 1.00 90.19 93 GLY A CA 1
ATOM 735 C C . GLY A 1 93 ? 13.167 -11.606 -9.958 1.00 90.19 93 GLY A C 1
ATOM 736 O O . GLY A 1 93 ? 13.174 -11.111 -8.832 1.00 90.19 93 GLY A O 1
ATOM 737 N N . LYS A 1 94 ? 14.110 -11.348 -10.864 1.00 89.19 94 LYS A N 1
ATOM 738 C CA . LYS A 1 94 ? 15.190 -10.385 -10.671 1.00 89.19 94 LYS A CA 1
ATOM 739 C C . LYS A 1 94 ? 15.045 -9.273 -11.720 1.00 89.19 94 LYS A C 1
ATOM 741 O O . LYS A 1 94 ? 15.413 -9.497 -12.870 1.00 89.19 94 LYS A O 1
ATOM 746 N N . PRO A 1 95 ? 14.463 -8.114 -11.372 1.00 90.56 95 PRO A N 1
ATOM 747 C CA . PRO A 1 95 ? 14.301 -7.007 -12.311 1.00 90.56 95 PRO A CA 1
ATOM 748 C C . PRO A 1 95 ? 15.667 -6.376 -12.614 1.00 90.56 95 PRO A C 1
ATOM 750 O O . PRO A 1 95 ? 16.315 -5.833 -11.719 1.00 90.56 95 PRO A O 1
ATOM 753 N N . GLU A 1 96 ? 16.117 -6.443 -13.868 1.00 89.06 96 GLU A N 1
ATOM 754 C CA . GLU A 1 96 ? 17.457 -5.970 -14.272 1.00 89.06 96 GLU A CA 1
ATOM 755 C C . GLU A 1 96 ? 17.411 -4.952 -15.421 1.00 89.06 96 GLU A C 1
ATOM 757 O O . GLU A 1 96 ? 18.215 -4.006 -15.454 1.00 89.06 96 GLU A O 1
ATOM 762 N N . SER A 1 97 ? 16.457 -5.113 -16.345 1.00 96.31 97 SER A N 1
ATOM 763 C CA . SER A 1 97 ? 16.322 -4.260 -17.530 1.00 96.31 97 SER A CA 1
ATOM 764 C C . SER A 1 97 ? 15.839 -2.848 -17.176 1.00 96.31 97 SER A C 1
ATOM 766 O O . SER A 1 97 ? 15.331 -2.594 -16.082 1.00 96.31 97 SER A O 1
ATOM 768 N N . ARG A 1 98 ? 16.007 -1.881 -18.087 1.00 96.31 98 ARG A N 1
ATOM 769 C CA . ARG A 1 98 ? 15.501 -0.513 -17.853 1.00 96.31 98 ARG A CA 1
ATOM 770 C C . ARG A 1 98 ? 13.975 -0.507 -17.813 1.00 96.31 98 ARG A C 1
ATOM 772 O O . ARG A 1 98 ? 13.391 0.237 -17.034 1.00 96.31 98 ARG A O 1
ATOM 779 N N . GLU A 1 99 ? 13.355 -1.362 -18.609 1.00 97.81 99 GLU A N 1
ATOM 780 C CA . GLU A 1 99 ? 11.917 -1.556 -18.736 1.00 97.81 99 GLU A CA 1
ATOM 781 C C . GLU A 1 99 ? 11.315 -2.119 -17.443 1.00 97.81 99 GLU A C 1
ATOM 783 O O . GLU A 1 99 ? 10.280 -1.633 -16.987 1.00 97.81 99 GLU A O 1
ATOM 788 N N . ASP A 1 100 ? 11.982 -3.085 -16.805 1.00 97.62 100 ASP A N 1
ATOM 789 C CA . ASP A 1 100 ? 11.545 -3.627 -15.511 1.00 97.62 100 ASP A CA 1
ATOM 790 C C . ASP A 1 100 ? 11.609 -2.559 -14.419 1.00 97.62 100 ASP A C 1
ATOM 792 O O . ASP A 1 100 ? 10.684 -2.410 -13.619 1.00 97.62 100 ASP A O 1
ATOM 796 N N . ILE A 1 101 ? 12.700 -1.792 -14.397 1.00 98.00 101 ILE A N 1
ATOM 797 C CA . ILE A 1 101 ? 12.909 -0.740 -13.402 1.00 98.00 101 ILE A CA 1
ATOM 798 C C . ILE A 1 101 ? 11.926 0.408 -13.599 1.00 98.00 101 ILE A C 1
ATOM 800 O O . ILE A 1 101 ? 11.382 0.898 -12.611 1.00 98.00 101 ILE A O 1
ATOM 804 N N . ASP A 1 102 ? 11.638 0.805 -14.840 1.00 98.38 102 ASP A N 1
ATOM 805 C CA . ASP A 1 102 ? 10.578 1.776 -15.117 1.00 98.38 102 ASP A CA 1
ATOM 806 C C . ASP A 1 102 ? 9.205 1.242 -14.696 1.00 98.38 102 ASP A C 1
ATOM 808 O O . ASP A 1 102 ? 8.434 1.976 -14.079 1.00 98.38 102 ASP A O 1
ATOM 812 N N . ALA A 1 103 ? 8.900 -0.032 -14.955 1.00 98.25 103 ALA A N 1
ATOM 813 C CA . ALA A 1 103 ? 7.621 -0.615 -14.562 1.00 98.25 103 ALA A CA 1
ATOM 814 C C . ALA A 1 103 ? 7.434 -0.626 -13.037 1.00 98.25 103 ALA A C 1
ATOM 816 O O . ALA A 1 103 ? 6.380 -0.232 -12.531 1.00 98.25 103 ALA A O 1
ATOM 817 N N . LEU A 1 104 ? 8.476 -1.017 -12.302 1.00 98.19 104 LEU A N 1
ATOM 818 C CA . LEU A 1 104 ? 8.505 -0.971 -10.843 1.00 98.19 104 LEU A CA 1
ATOM 819 C C . LEU A 1 104 ? 8.396 0.459 -10.316 1.00 98.19 104 LEU A C 1
ATOM 821 O O . LEU A 1 104 ? 7.566 0.736 -9.448 1.00 98.19 104 LEU A O 1
ATOM 825 N N . TYR A 1 105 ? 9.199 1.377 -10.858 1.00 98.38 105 TYR A N 1
ATOM 826 C CA . TYR A 1 105 ? 9.161 2.787 -10.485 1.00 98.38 105 TYR A CA 1
ATOM 827 C C . TYR A 1 105 ? 7.768 3.377 -10.710 1.00 98.38 105 TYR A C 1
ATOM 829 O O . TYR A 1 105 ? 7.245 4.057 -9.826 1.00 98.38 105 TYR A O 1
ATOM 837 N N . SER A 1 106 ? 7.162 3.074 -11.859 1.00 98.31 106 SER A N 1
ATOM 838 C CA . SER A 1 106 ? 5.858 3.584 -12.262 1.00 98.31 106 SER A CA 1
ATOM 839 C C . SER A 1 106 ? 4.772 3.209 -11.267 1.00 98.31 106 SER A C 1
ATOM 841 O O . SER A 1 106 ? 4.070 4.101 -10.811 1.00 98.31 106 SER A O 1
ATOM 843 N N . TYR A 1 107 ? 4.675 1.943 -10.851 1.00 98.38 107 TYR A N 1
ATOM 844 C CA . TYR A 1 107 ? 3.686 1.551 -9.841 1.00 98.38 107 TYR A CA 1
ATOM 845 C C . TYR A 1 107 ? 4.010 2.101 -8.445 1.00 98.38 107 TYR A C 1
ATOM 847 O O . TYR A 1 107 ? 3.131 2.598 -7.749 1.00 98.38 107 TYR A O 1
ATOM 855 N N . MET A 1 108 ? 5.274 2.028 -8.021 1.00 98.06 108 MET A N 1
ATOM 856 C CA . MET A 1 108 ? 5.638 2.375 -6.646 1.00 98.06 108 MET A CA 1
ATOM 857 C C . MET A 1 108 ? 5.620 3.881 -6.365 1.00 98.06 108 MET A C 1
ATOM 859 O O . MET A 1 108 ? 5.392 4.272 -5.222 1.00 98.06 108 MET A O 1
ATOM 863 N N . ASN A 1 109 ? 5.879 4.723 -7.370 1.00 98.38 109 ASN A N 1
ATOM 864 C CA . ASN A 1 109 ? 6.181 6.141 -7.155 1.00 98.38 109 ASN A CA 1
ATOM 865 C C . ASN A 1 109 ? 5.285 7.121 -7.922 1.00 98.38 109 ASN A C 1
ATOM 867 O O . ASN A 1 109 ? 5.342 8.314 -7.618 1.00 98.38 109 ASN A O 1
ATOM 871 N N . LEU A 1 110 ? 4.497 6.687 -8.913 1.00 98.25 110 LEU A N 1
ATOM 872 C CA . LEU A 1 110 ? 3.642 7.615 -9.668 1.00 98.25 110 LEU A CA 1
ATOM 873 C C . LEU A 1 110 ? 2.238 7.746 -9.066 1.00 98.25 110 LEU A C 1
ATOM 875 O O . LEU A 1 110 ? 1.882 8.882 -8.760 1.00 98.25 110 LEU A O 1
ATOM 879 N N . PRO A 1 111 ? 1.477 6.665 -8.810 1.00 98.38 111 PRO A N 1
ATOM 880 C CA . PRO A 1 111 ? 0.187 6.770 -8.142 1.00 98.38 111 PRO A CA 1
ATOM 881 C C . PRO A 1 111 ? 0.321 7.225 -6.688 1.00 98.38 111 PRO A C 1
ATOM 883 O O . PRO A 1 111 ? 1.295 6.896 -6.006 1.00 98.38 111 PRO A O 1
ATOM 886 N N . ASP A 1 112 ? -0.684 7.947 -6.212 1.00 98.31 112 ASP A N 1
ATOM 887 C CA . ASP A 1 112 ? -0.909 8.286 -4.811 1.00 98.31 112 ASP A CA 1
ATOM 888 C C . ASP A 1 112 ? -2.221 7.670 -4.338 1.00 98.31 112 ASP A C 1
ATOM 890 O O 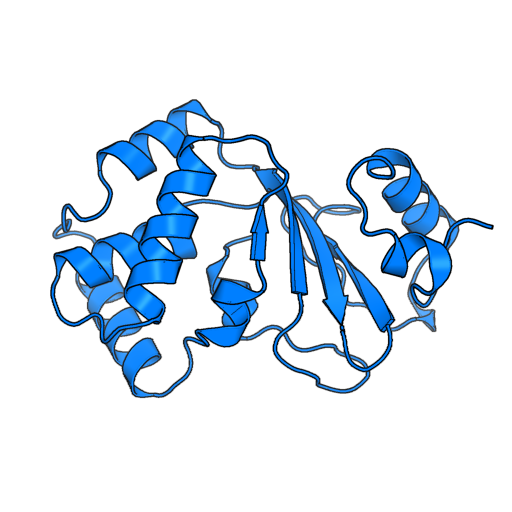. ASP A 1 112 ? -3.292 7.931 -4.889 1.00 98.31 112 ASP A O 1
ATOM 894 N N . LEU A 1 113 ? -2.128 6.828 -3.311 1.00 98.62 113 LEU A N 1
ATOM 895 C CA . LEU A 1 113 ? -3.276 6.273 -2.609 1.00 98.62 113 LEU A CA 1
ATOM 896 C C . LEU A 1 113 ? -3.872 7.322 -1.674 1.00 98.62 113 LEU A C 1
ATOM 898 O O . LEU A 1 113 ? -3.174 7.722 -0.747 1.00 98.62 113 LEU A O 1
ATOM 902 N N . GLY A 1 114 ? -5.140 7.678 -1.863 1.00 98.62 114 GLY A N 1
ATOM 903 C CA . GLY A 1 114 ? -5.841 8.628 -1.002 1.00 98.62 114 GLY A CA 1
ATOM 904 C C . GLY A 1 114 ? -6.328 7.987 0.293 1.00 98.62 114 GLY A C 1
ATOM 905 O O . GLY A 1 114 ? -6.078 8.523 1.368 1.00 98.62 114 GLY A O 1
ATOM 906 N N . GLU A 1 115 ? -6.979 6.822 0.200 1.00 98.75 115 GLU A N 1
ATOM 907 C CA . GLU A 1 115 ? -7.589 6.143 1.347 1.00 98.75 115 GLU A CA 1
ATOM 908 C C . GLU A 1 115 ? -7.317 4.637 1.371 1.00 98.75 115 GLU A C 1
ATOM 910 O O . GLU A 1 115 ? -7.350 3.954 0.340 1.00 98.75 115 GLU A O 1
ATOM 915 N N . GLY A 1 116 ? -7.100 4.101 2.568 1.00 98.62 116 GLY A N 1
ATOM 916 C CA . GLY A 1 116 ? -6.823 2.684 2.771 1.00 98.62 116 GLY A CA 1
ATOM 917 C C . GLY A 1 116 ? -6.686 2.289 4.237 1.00 98.62 116 GLY A C 1
ATOM 918 O O . GLY A 1 116 ? -7.053 3.030 5.150 1.00 98.62 116 GLY A O 1
ATOM 919 N N . LEU A 1 117 ? -6.148 1.097 4.461 1.00 98.69 117 LEU A N 1
ATOM 920 C CA . LEU A 1 117 ? -5.903 0.542 5.785 1.00 98.69 117 LEU A CA 1
ATOM 921 C C . LEU A 1 117 ? -4.622 -0.288 5.780 1.00 98.69 117 LEU A C 1
ATOM 923 O O . LEU A 1 117 ? -4.420 -1.132 4.909 1.00 98.69 117 LEU A O 1
ATOM 927 N N . LEU A 1 118 ? -3.772 -0.074 6.777 1.00 98.88 118 LEU A N 1
ATOM 928 C CA . LEU A 1 118 ? -2.657 -0.957 7.098 1.00 98.88 118 LEU A CA 1
ATOM 929 C C . LEU A 1 118 ? -3.082 -1.918 8.201 1.00 98.88 118 LEU A C 1
ATOM 931 O O . LEU A 1 118 ? -3.803 -1.522 9.111 1.00 98.88 118 LEU A O 1
ATOM 935 N N . PHE A 1 119 ? -2.623 -3.160 8.154 1.00 98.75 119 PHE A N 1
ATOM 936 C CA . PHE A 1 119 ? -2.871 -4.162 9.185 1.00 98.75 119 PHE A CA 1
ATOM 937 C C . PHE A 1 119 ? -1.569 -4.870 9.552 1.00 98.75 119 PHE A C 1
ATOM 939 O O . PHE A 1 119 ? -0.859 -5.372 8.681 1.00 98.75 119 PHE A O 1
ATOM 946 N N . CYS A 1 120 ? -1.269 -4.921 10.847 1.00 98.69 120 CYS A N 1
ATOM 947 C CA . CYS A 1 120 ? -0.178 -5.712 11.387 1.00 98.69 120 CYS A CA 1
ATOM 948 C C . CYS A 1 120 ? -0.659 -7.150 11.632 1.00 98.69 120 CYS A C 1
ATOM 950 O O . CYS A 1 120 ? -1.524 -7.351 12.487 1.00 98.69 120 CYS A O 1
ATOM 952 N N . PRO A 1 121 ? -0.102 -8.155 10.932 1.00 97.88 121 PRO A N 1
ATOM 953 C CA . PRO A 1 121 ? -0.467 -9.551 11.148 1.00 97.88 121 PRO A CA 1
ATOM 954 C C . PRO A 1 121 ? 0.100 -10.148 12.445 1.00 97.88 121 PRO A C 1
ATOM 956 O O . PRO A 1 121 ? -0.269 -11.267 12.783 1.00 97.88 121 PRO A O 1
ATOM 959 N N . GLU A 1 122 ? 0.982 -9.438 13.157 1.00 98.25 122 GLU A N 1
ATOM 960 C CA . GLU A 1 122 ? 1.588 -9.907 14.410 1.00 98.25 122 GLU A CA 1
ATOM 961 C C . GLU A 1 122 ? 0.777 -9.496 15.649 1.00 98.25 122 GLU A C 1
ATOM 963 O O . GLU A 1 122 ? 0.462 -10.347 16.479 1.00 98.25 122 GLU A O 1
ATOM 968 N N . CYS A 1 123 ? 0.389 -8.220 15.774 1.00 98.19 123 CYS A N 1
ATOM 969 C CA . CYS A 1 123 ? -0.366 -7.742 16.942 1.00 98.19 123 CYS A CA 1
ATOM 970 C C . CYS A 1 123 ? -1.847 -7.413 16.694 1.00 98.19 123 CYS A C 1
ATOM 972 O O . CYS A 1 123 ? -2.509 -6.937 17.623 1.00 98.19 123 CYS A O 1
ATOM 974 N N . ASP A 1 124 ? -2.373 -7.660 15.491 1.00 98.31 124 ASP A N 1
ATOM 975 C CA . ASP A 1 124 ? -3.754 -7.369 15.056 1.00 98.31 124 ASP A CA 1
ATOM 976 C C . ASP A 1 124 ? -4.140 -5.880 15.035 1.00 98.31 124 ASP A C 1
ATOM 978 O O . ASP A 1 124 ? -5.321 -5.526 14.952 1.00 98.31 124 ASP A O 1
ATOM 982 N N . ARG A 1 125 ? -3.161 -4.973 15.113 1.00 98.62 125 ARG A N 1
ATOM 983 C CA . ARG A 1 125 ? -3.428 -3.537 14.987 1.00 98.62 125 ARG A CA 1
ATOM 984 C C . ARG A 1 125 ? -3.643 -3.144 13.545 1.00 98.62 125 ARG A C 1
ATOM 986 O O . ARG A 1 125 ? -2.927 -3.594 12.653 1.00 98.62 125 ARG A O 1
ATOM 993 N N . TRP A 1 126 ? -4.597 -2.255 13.330 1.00 98.62 126 TRP A N 1
ATOM 994 C CA . TRP A 1 126 ? -4.841 -1.653 12.029 1.00 98.62 126 TRP A CA 1
ATOM 995 C C . TRP A 1 126 ? -4.635 -0.144 12.095 1.00 98.62 126 TRP A C 1
ATOM 997 O O . TRP A 1 126 ? -4.819 0.440 13.152 1.00 98.62 126 TRP A O 1
ATOM 1007 N N . TYR A 1 127 ? -4.274 0.496 10.988 1.00 98.50 127 TYR A N 1
ATOM 1008 C CA . TYR A 1 127 ? -4.071 1.944 10.905 1.00 98.50 127 TYR A CA 1
ATOM 1009 C C . TYR A 1 127 ? -4.794 2.481 9.673 1.00 98.50 127 TYR A C 1
ATOM 1011 O O . TYR A 1 127 ? -4.594 1.923 8.587 1.00 98.50 127 TYR A O 1
ATOM 1019 N N . PRO A 1 128 ? -5.630 3.523 9.790 1.00 98.38 128 PRO A N 1
ATOM 1020 C CA . PRO A 1 128 ? -6.224 4.134 8.617 1.00 98.38 128 PRO A CA 1
ATOM 1021 C C . PRO A 1 128 ? -5.164 4.871 7.791 1.00 98.38 128 PRO A C 1
ATOM 1023 O O . PRO A 1 128 ? -4.147 5.345 8.302 1.00 98.38 128 PRO A O 1
ATOM 1026 N N . ILE A 1 129 ? -5.417 4.968 6.491 1.00 98.62 129 ILE A N 1
ATOM 1027 C CA . ILE A 1 129 ? -4.731 5.887 5.586 1.00 98.62 129 ILE A CA 1
ATOM 1028 C C . ILE A 1 129 ? -5.795 6.848 5.079 1.00 98.62 129 ILE A C 1
ATOM 1030 O O . ILE A 1 129 ? -6.779 6.385 4.501 1.00 98.62 129 ILE A O 1
ATOM 1034 N N . GLY A 1 130 ? -5.591 8.152 5.247 1.00 97.00 130 GLY A N 1
ATOM 1035 C CA . GLY A 1 130 ? -6.500 9.147 4.684 1.00 97.00 130 GLY A CA 1
ATOM 1036 C C . GLY A 1 130 ? -7.762 9.426 5.497 1.00 97.00 130 GLY A C 1
ATOM 1037 O O . GLY A 1 130 ? -8.731 9.904 4.909 1.00 97.00 130 GLY A O 1
ATOM 1038 N N . SER A 1 131 ? -7.791 9.113 6.797 1.00 94.88 131 SER A N 1
ATOM 1039 C CA . SER A 1 131 ? -8.969 9.356 7.644 1.00 94.88 131 SER A CA 1
ATOM 1040 C C . SER A 1 131 ? -9.068 10.821 8.063 1.00 94.88 131 SER A C 1
ATOM 1042 O O . SER A 1 131 ? -10.094 11.461 7.842 1.00 94.88 131 SER A O 1
ATOM 1044 N N . ALA A 1 132 ? -7.980 11.383 8.588 1.00 92.81 132 ALA A N 1
ATOM 1045 C CA . ALA A 1 132 ? -7.866 12.784 8.978 1.00 92.81 132 ALA A CA 1
ATOM 1046 C C . ALA A 1 132 ? -7.279 13.660 7.862 1.00 92.81 132 ALA A C 1
ATOM 1048 O O . ALA A 1 132 ? -7.767 14.760 7.607 1.00 92.81 132 ALA A O 1
ATOM 1049 N N . VAL A 1 133 ? -6.222 13.181 7.198 1.00 95.06 133 VAL A N 1
ATOM 1050 C CA . VAL A 1 133 ? -5.555 13.879 6.090 1.00 95.06 133 VAL A CA 1
ATOM 1051 C C . VAL A 1 133 ? -5.372 12.890 4.954 1.00 95.06 133 VAL A C 1
ATOM 1053 O O . VAL A 1 133 ? -4.707 11.872 5.141 1.00 95.06 133 VAL A O 1
ATOM 1056 N N . GLU A 1 134 ? -5.954 13.188 3.787 1.00 95.56 134 GLU A N 1
ATOM 1057 C CA . GLU A 1 134 ? -5.851 12.342 2.593 1.00 95.56 134 GLU A CA 1
ATOM 1058 C C . GLU A 1 134 ? -4.398 11.926 2.350 1.00 95.56 134 GLU A C 1
ATOM 1060 O O . GLU A 1 134 ? -3.466 12.708 2.550 1.00 95.56 134 GLU A O 1
ATOM 1065 N N . SER A 1 135 ? -4.193 10.681 1.923 1.00 97.19 135 SER A N 1
ATOM 1066 C CA . SER A 1 135 ? -2.872 10.168 1.573 1.00 97.19 135 SER A CA 1
ATOM 1067 C C . SER A 1 135 ? -1.882 9.981 2.734 1.00 97.19 135 SER A C 1
ATOM 1069 O O . SER A 1 135 ? -0.758 9.539 2.468 1.00 97.19 135 SER A O 1
ATOM 1071 N N . ILE A 1 136 ? -2.263 10.241 3.991 1.00 97.88 136 ILE A N 1
ATOM 1072 C CA . ILE A 1 136 ? -1.397 10.089 5.173 1.00 97.88 136 ILE A CA 1
ATOM 1073 C C . ILE A 1 136 ? -1.783 8.844 5.991 1.00 97.88 136 ILE A C 1
ATOM 1075 O O . ILE A 1 136 ? -2.938 8.717 6.394 1.00 97.88 136 ILE A O 1
ATOM 1079 N N . PRO A 1 137 ? -0.841 7.917 6.265 1.00 97.50 137 PRO A N 1
ATOM 1080 C CA . PRO A 1 137 ? -1.033 6.844 7.241 1.00 97.50 137 PRO A CA 1
ATOM 1081 C C . PRO A 1 137 ? -1.036 7.378 8.675 1.00 97.50 137 PRO A C 1
ATOM 1083 O O . PRO A 1 137 ? -0.082 8.024 9.110 1.00 97.50 137 PRO A O 1
ATOM 1086 N N . GLU A 1 138 ? -2.066 7.044 9.442 1.00 97.19 138 GLU A N 1
ATOM 1087 C CA . GLU A 1 138 ? -2.245 7.504 10.823 1.00 97.19 138 GLU A CA 1
ATOM 1088 C C . GLU A 1 138 ? -1.806 6.413 11.805 1.00 97.19 138 GLU A C 1
ATOM 1090 O O . GLU A 1 138 ? -2.599 5.657 12.364 1.00 97.19 138 GLU A O 1
ATOM 1095 N N . MET A 1 139 ? -0.489 6.296 11.983 1.00 96.62 139 MET A N 1
ATOM 1096 C CA . MET A 1 139 ? 0.148 5.225 12.759 1.00 96.62 139 MET A CA 1
ATOM 1097 C C . MET A 1 139 ? 0.462 5.653 14.200 1.00 96.62 139 MET A C 1
ATOM 1099 O O . MET A 1 139 ? 1.602 5.558 14.656 1.00 96.62 139 MET A O 1
ATOM 1103 N N . MET A 1 140 ? -0.545 6.167 14.908 1.00 96.38 140 MET A N 1
ATOM 1104 C CA . MET A 1 140 ? -0.409 6.602 16.303 1.00 96.38 140 MET A CA 1
ATOM 1105 C C . MET A 1 140 ? -0.464 5.415 17.289 1.00 96.38 140 MET A C 1
ATOM 1107 O O . MET A 1 140 ? -1.093 4.397 16.977 1.00 96.38 140 MET A O 1
ATOM 1111 N N . PRO A 1 141 ? 0.167 5.532 18.476 1.00 96.12 141 PRO A N 1
ATOM 1112 C CA . PRO A 1 141 ? -0.077 4.643 19.614 1.00 96.12 141 PRO A CA 1
ATOM 1113 C C . PRO A 1 141 ? -1.558 4.592 20.000 1.00 96.12 141 PRO A C 1
ATOM 1115 O O . PRO A 1 141 ? -2.284 5.562 19.784 1.00 96.12 141 PRO A O 1
ATOM 1118 N N . ASP A 1 142 ? -1.992 3.477 20.589 1.00 97.19 142 ASP A N 1
ATOM 1119 C CA . ASP A 1 142 ? -3.408 3.214 20.881 1.00 97.19 142 ASP A CA 1
ATOM 1120 C C . ASP A 1 142 ? -4.034 4.307 21.766 1.00 97.19 142 ASP A C 1
ATOM 1122 O O . ASP A 1 142 ? -5.157 4.735 21.524 1.00 97.19 142 ASP A O 1
ATOM 1126 N N . GLU A 1 143 ? -3.291 4.808 22.751 1.00 96.44 143 GLU A N 1
ATOM 1127 C CA . GLU A 1 143 ? -3.714 5.841 23.701 1.00 96.44 143 GLU A CA 1
ATOM 1128 C C . GLU A 1 143 ? -3.882 7.240 23.087 1.00 96.44 143 GLU A C 1
ATOM 1130 O O . GLU A 1 143 ? -4.483 8.113 23.710 1.00 96.44 143 GLU A O 1
ATOM 1135 N N . LEU A 1 144 ? -3.352 7.462 21.881 1.00 96.62 144 LEU A N 1
ATOM 1136 C CA . LEU A 1 144 ? -3.494 8.714 21.131 1.00 96.62 144 LEU A CA 1
ATOM 1137 C C . LEU A 1 144 ? -4.537 8.608 20.011 1.00 96.62 144 LEU A C 1
ATOM 1139 O O . LEU A 1 144 ? -4.691 9.547 19.230 1.00 96.62 144 LEU A O 1
ATOM 1143 N N . ARG A 1 145 ? -5.236 7.474 19.902 1.00 96.56 145 ARG A N 1
ATOM 1144 C CA . ARG A 1 145 ? -6.282 7.261 18.900 1.00 96.56 145 ARG A CA 1
ATOM 1145 C C . ARG A 1 145 ? -7.656 7.595 19.459 1.00 96.56 145 ARG A C 1
ATOM 1147 O O . ARG A 1 145 ? -7.974 7.303 20.607 1.00 96.56 145 ARG A O 1
ATOM 1154 N N . GLU A 1 146 ? -8.481 8.193 18.611 1.00 96.38 146 GLU A N 1
ATOM 1155 C CA . GLU A 1 146 ? -9.846 8.588 18.942 1.00 96.38 146 GLU A CA 1
ATOM 1156 C C . GLU A 1 146 ? -10.820 7.505 18.462 1.00 96.38 146 GLU A C 1
ATOM 1158 O O . GLU A 1 146 ? -11.033 7.350 17.258 1.00 96.38 146 GLU A O 1
ATOM 1163 N N . GLU A 1 147 ? -11.416 6.765 19.404 1.00 96.69 147 GLU A N 1
ATOM 1164 C CA . GLU A 1 147 ? -12.319 5.637 19.124 1.00 96.69 147 GLU A CA 1
ATOM 1165 C C . GLU A 1 147 ? -13.444 6.003 18.155 1.00 96.69 147 GLU A C 1
ATOM 1167 O O . GLU A 1 147 ? -13.677 5.291 17.181 1.00 96.69 147 GLU A O 1
ATOM 1172 N N . GLU A 1 148 ? -14.101 7.143 18.374 1.00 96.69 148 GLU A N 1
ATOM 1173 C CA . GLU A 1 148 ? -15.205 7.602 17.528 1.00 96.69 148 GLU A CA 1
ATOM 1174 C C . GLU A 1 148 ? -14.775 7.753 16.060 1.00 96.69 148 GLU A C 1
ATOM 1176 O O . GLU A 1 148 ? -15.430 7.207 15.171 1.00 96.69 148 GLU A O 1
ATOM 1181 N N . LYS A 1 149 ? -13.629 8.400 15.799 1.00 96.25 149 LYS A N 1
ATOM 1182 C CA . LYS A 1 149 ? -13.099 8.593 14.436 1.00 96.25 149 LYS A CA 1
ATOM 1183 C C . LYS A 1 149 ? -12.715 7.273 13.776 1.00 96.25 149 LYS A C 1
ATOM 1185 O O . LYS A 1 149 ? -12.993 7.059 12.596 1.00 96.25 149 LYS A O 1
ATOM 1190 N N . ASP A 1 150 ? -12.087 6.377 14.531 1.00 97.38 150 ASP A N 1
ATOM 1191 C CA . ASP A 1 150 ? -11.707 5.057 14.033 1.00 97.38 150 ASP A CA 1
ATOM 1192 C C . ASP A 1 150 ? -12.936 4.214 13.670 1.00 97.38 150 ASP A C 1
ATOM 1194 O O . ASP A 1 150 ? -12.973 3.585 12.609 1.00 97.38 150 ASP A O 1
ATOM 1198 N N . LEU A 1 151 ? -13.973 4.225 14.508 1.00 97.62 151 LEU A N 1
ATOM 1199 C CA . LEU A 1 151 ? -15.220 3.509 14.241 1.00 97.62 151 LEU A CA 1
ATOM 1200 C C . LEU A 1 151 ? -15.994 4.116 13.064 1.00 97.62 151 LEU A C 1
ATOM 1202 O O . LEU A 1 151 ? -16.545 3.368 12.252 1.00 97.62 151 LEU A 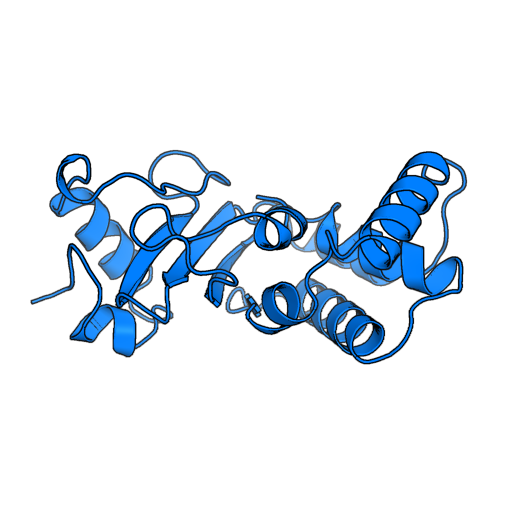O 1
ATOM 1206 N N . GLU A 1 152 ? -16.008 5.442 12.915 1.00 97.25 152 GLU A N 1
ATOM 1207 C CA . GLU A 1 152 ? -16.571 6.113 11.737 1.00 97.25 152 GLU A CA 1
ATOM 1208 C C . GLU A 1 152 ? -15.848 5.709 10.448 1.00 97.25 152 GLU A C 1
ATOM 1210 O O . GLU A 1 152 ? -16.500 5.414 9.439 1.00 97.25 152 GLU A O 1
ATOM 1215 N N . TRP A 1 153 ? -14.517 5.614 10.486 1.00 97.81 153 TRP A N 1
ATOM 1216 C CA . TRP A 1 153 ? -13.719 5.130 9.362 1.00 97.81 153 TRP A CA 1
ATOM 1217 C C . TRP A 1 153 ? -14.058 3.683 8.989 1.00 97.81 153 TRP A C 1
ATOM 1219 O O . TRP A 1 153 ? -14.322 3.380 7.819 1.00 97.81 153 TRP A O 1
ATOM 1229 N N . LEU A 1 154 ? -14.106 2.785 9.979 1.00 97.94 154 LEU A N 1
ATOM 1230 C CA . LEU A 1 154 ? -14.488 1.388 9.757 1.00 97.94 154 LEU A CA 1
ATOM 1231 C C . LEU A 1 154 ? -15.918 1.270 9.228 1.00 97.94 154 LEU A C 1
ATOM 1233 O O . LEU A 1 154 ? -16.176 0.432 8.367 1.00 97.94 154 LEU A O 1
ATOM 1237 N N . LYS A 1 155 ? -16.841 2.124 9.681 1.00 97.50 155 LYS A N 1
ATOM 1238 C CA . LYS A 1 155 ? -18.215 2.179 9.167 1.00 97.50 155 LYS A CA 1
ATOM 1239 C C . LYS A 1 155 ? -18.252 2.633 7.709 1.00 97.50 155 LYS A C 1
ATOM 1241 O O . LYS A 1 155 ? -18.934 1.997 6.907 1.00 97.50 155 LYS A O 1
ATOM 1246 N N . LYS A 1 156 ? -17.514 3.691 7.350 1.00 97.44 156 LYS A N 1
ATOM 1247 C CA . LYS A 1 156 ? -17.412 4.203 5.969 1.00 97.44 156 LYS A CA 1
ATOM 1248 C C . LYS A 1 156 ? -16.963 3.110 4.998 1.00 97.44 156 LYS A C 1
ATOM 1250 O O . LYS A 1 156 ? -17.549 2.967 3.928 1.00 97.44 156 LYS A O 1
ATOM 1255 N N . TRP A 1 157 ? -15.955 2.328 5.383 1.00 97.88 157 TRP A N 1
ATOM 1256 C CA . TRP A 1 157 ? -15.339 1.307 4.530 1.00 97.88 157 TRP A CA 1
ATOM 1257 C C . TRP A 1 157 ? -15.773 -0.130 4.844 1.00 97.88 157 TRP A C 1
ATOM 1259 O O . TRP A 1 157 ? -15.212 -1.072 4.289 1.00 97.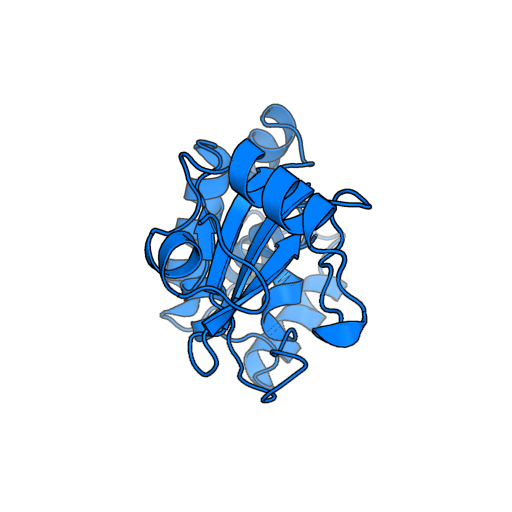88 157 TRP A O 1
ATOM 1269 N N . GLY A 1 158 ? -16.788 -0.331 5.687 1.00 95.88 158 GLY A N 1
ATOM 1270 C CA . GLY A 1 158 ? -17.118 -1.639 6.269 1.00 95.88 158 GLY A CA 1
ATOM 1271 C C . GLY A 1 158 ? -17.379 -2.763 5.260 1.00 95.88 158 GLY A C 1
ATOM 1272 O O . GLY A 1 158 ? -17.137 -3.923 5.571 1.00 95.88 158 GLY A O 1
ATOM 1273 N N . ALA A 1 159 ? -17.802 -2.432 4.036 1.00 96.06 159 ALA A N 1
ATOM 1274 C CA . ALA A 1 159 ? -18.002 -3.404 2.957 1.00 96.06 159 ALA A CA 1
ATOM 1275 C C . ALA A 1 159 ? -16.696 -4.013 2.407 1.00 96.06 159 ALA A C 1
ATOM 1277 O O . ALA A 1 159 ? -16.724 -5.103 1.839 1.00 96.06 159 ALA A O 1
ATOM 1278 N N . VAL A 1 160 ? -15.568 -3.309 2.544 1.00 97.25 160 VAL A N 1
ATOM 1279 C CA . VAL A 1 160 ? -14.250 -3.718 2.022 1.00 97.25 160 VAL A CA 1
ATOM 1280 C C . VAL A 1 160 ? -13.203 -3.912 3.119 1.00 97.25 160 VAL A C 1
ATOM 1282 O O . VAL A 1 160 ? -12.151 -4.499 2.859 1.00 97.25 160 VAL A O 1
ATOM 1285 N N . VAL A 1 161 ? -13.477 -3.458 4.348 1.00 97.62 161 VAL A N 1
ATOM 1286 C CA . VAL A 1 161 ? -12.617 -3.726 5.505 1.00 97.62 161 VAL A CA 1
ATOM 1287 C C . VAL A 1 161 ? -12.522 -5.243 5.732 1.00 97.62 161 VAL A C 1
ATOM 1289 O O . VAL A 1 161 ? -13.540 -5.937 5.729 1.00 97.62 161 VAL A O 1
ATOM 1292 N N . PRO A 1 162 ? -11.318 -5.790 5.979 1.00 96.56 162 PRO A N 1
ATOM 1293 C CA . PRO A 1 162 ? -11.148 -7.219 6.216 1.00 96.56 162 PRO A CA 1
ATOM 1294 C C . PRO A 1 162 ? -11.898 -7.681 7.461 1.00 96.56 162 PRO A C 1
ATOM 1296 O O . PRO A 1 162 ? -11.786 -7.071 8.522 1.00 96.56 162 PRO A O 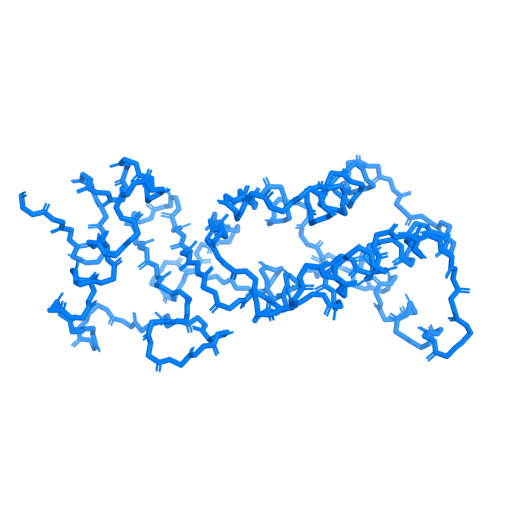1
ATOM 1299 N N . GLU A 1 163 ? -12.556 -8.836 7.381 1.00 96.50 163 GLU A N 1
ATOM 1300 C CA . GLU A 1 163 ? -13.325 -9.399 8.499 1.00 96.50 163 GLU A CA 1
ATOM 1301 C C . GLU A 1 163 ? -12.495 -9.538 9.789 1.00 96.50 163 GLU A C 1
ATOM 1303 O O . GLU A 1 163 ? -12.988 -9.277 10.884 1.00 96.50 163 GLU A O 1
ATOM 1308 N N . LYS A 1 164 ? -11.203 -9.875 9.672 1.00 95.94 164 LYS A N 1
ATOM 1309 C CA . LYS A 1 164 ? -10.283 -9.953 10.819 1.00 95.94 164 LYS A CA 1
ATOM 1310 C C . LYS A 1 164 ? -10.099 -8.618 11.547 1.00 95.94 164 LYS A C 1
ATOM 1312 O O . LYS A 1 164 ? -9.950 -8.620 12.763 1.00 95.94 164 LYS A O 1
ATOM 1317 N N . VAL A 1 165 ? -10.155 -7.495 10.829 1.00 97.81 165 VAL A N 1
ATOM 1318 C CA . VAL A 1 165 ? -10.113 -6.153 11.426 1.00 97.81 165 VAL A CA 1
ATOM 1319 C C . VAL A 1 165 ? -11.427 -5.876 12.151 1.00 97.81 165 VAL A C 1
ATOM 1321 O O . VAL A 1 165 ? -11.404 -5.451 13.299 1.00 97.81 165 VAL A O 1
ATOM 1324 N N . LEU A 1 166 ? -12.566 -6.201 11.535 1.00 97.31 166 LEU A N 1
ATOM 1325 C CA . LEU A 1 166 ? -13.882 -6.001 12.153 1.00 97.31 166 LEU A CA 1
ATOM 1326 C C . LEU A 1 166 ? -14.073 -6.850 13.422 1.00 97.31 166 LEU A C 1
ATOM 1328 O O . LEU A 1 166 ? -14.699 -6.400 14.370 1.00 97.31 166 LEU A O 1
ATOM 1332 N N . LYS A 1 167 ? -13.521 -8.069 13.465 1.00 95.94 167 LYS A N 1
ATOM 1333 C CA . LYS A 1 167 ? -13.685 -8.993 14.603 1.00 95.94 167 LYS A CA 1
ATOM 1334 C C . LYS A 1 167 ? -12.629 -8.835 15.696 1.00 95.94 167 LYS A C 1
ATOM 1336 O O . LYS A 1 167 ? -12.944 -8.922 16.886 1.00 95.94 167 LYS A O 1
ATOM 1341 N N . ASN A 1 168 ? -11.373 -8.630 15.304 1.00 96.38 168 ASN A N 1
ATOM 1342 C CA . ASN A 1 168 ? -10.216 -8.720 16.203 1.00 96.38 168 ASN A CA 1
ATOM 1343 C C . ASN A 1 168 ? -9.322 -7.477 16.176 1.00 96.38 168 ASN A C 1
ATOM 1345 O O . ASN A 1 168 ? -8.370 -7.417 16.951 1.00 96.38 168 ASN A O 1
ATOM 1349 N N . GLY A 1 169 ? -9.616 -6.507 15.307 1.00 97.38 169 GLY A N 1
ATOM 1350 C CA . GLY A 1 169 ? -8.788 -5.327 15.112 1.00 97.38 169 GLY A CA 1
ATOM 1351 C C . GLY A 1 169 ? -8.579 -4.546 16.403 1.00 97.38 169 GLY A C 1
ATOM 1352 O O . GLY A 1 169 ? -9.514 -4.326 17.174 1.00 97.38 169 GLY A O 1
ATOM 1353 N N . LYS A 1 170 ? -7.331 -4.134 16.623 1.00 97.94 170 LYS A N 1
ATOM 1354 C CA . LYS A 1 170 ? -6.928 -3.258 17.726 1.00 97.94 170 LYS A CA 1
ATOM 1355 C C . LYS A 1 170 ? -6.584 -1.855 17.208 1.00 97.94 170 LYS A C 1
ATOM 1357 O O . LYS A 1 170 ? -6.080 -1.742 16.085 1.00 97.94 170 LYS A O 1
ATOM 1362 N N . PRO A 1 171 ? -6.772 -0.807 18.026 1.00 97.31 171 PRO A N 1
ATOM 1363 C CA . PRO A 1 171 ? -7.346 -0.835 19.376 1.00 97.31 171 PRO A CA 1
ATOM 1364 C C . PRO A 1 171 ? -8.877 -0.893 19.382 1.00 97.31 171 PRO A C 1
ATOM 1366 O O . PRO A 1 171 ? -9.448 -1.458 20.310 1.00 97.31 171 PRO A O 1
ATOM 1369 N N . PHE A 1 172 ? -9.520 -0.382 18.332 1.00 97.38 172 PHE A N 1
ATOM 1370 C CA . PHE A 1 172 ? -10.974 -0.303 18.231 1.00 97.38 172 PHE A CA 1
ATOM 1371 C C . PHE A 1 172 ? -11.499 -1.148 17.074 1.00 97.38 172 PHE A C 1
ATOM 1373 O O . PHE A 1 172 ? -10.844 -1.308 16.038 1.00 97.38 172 PHE A O 1
ATOM 1380 N N . LYS A 1 173 ? -12.705 -1.673 17.262 1.00 95.75 173 LYS A N 1
ATOM 1381 C CA . LYS A 1 173 ? -13.448 -2.481 16.296 1.00 95.75 173 LYS A CA 1
ATOM 1382 C C . LYS A 1 173 ? -14.947 -2.267 16.505 1.00 95.75 173 LYS A C 1
ATOM 1384 O O . LYS A 1 173 ? -15.335 -1.913 17.619 1.00 95.75 173 LYS A O 1
ATOM 1389 N N . PRO A 1 174 ? -15.791 -2.490 15.486 1.00 90.62 174 PRO A N 1
ATOM 1390 C CA . PRO A 1 174 ? -17.233 -2.414 15.664 1.00 90.62 174 PRO A CA 1
ATOM 1391 C C . PRO A 1 174 ? -17.689 -3.450 16.700 1.00 90.62 174 PRO A C 1
ATOM 1393 O O . PRO A 1 174 ? -17.172 -4.570 16.716 1.00 90.62 174 PRO A O 1
ATOM 1396 N N . GLY A 1 175 ? -18.610 -3.042 17.575 1.00 77.44 175 GLY A N 1
ATOM 1397 C CA . GLY A 1 175 ? -19.238 -3.916 18.571 1.00 77.44 175 GLY A CA 1
ATOM 1398 C C . GLY A 1 175 ? -20.163 -4.963 17.967 1.00 77.44 175 GLY A C 1
ATOM 1399 O O . GLY A 1 175 ? -20.668 -4.737 16.843 1.00 77.44 175 GLY A O 1
#

Sequence (175 aa):
MKPWLLNILACPMDKHHPLEAYFYRWETPEAEMEKIAAEVGKPKMEREDKYRILKKQLGDGTISPPAMRAIKDLTGSKAANTLLAKASKLLQGKPESREDIDALYSYMNLPDLGEGLLFCPECDRWYPIGSAVESIPEMMPDELREEEKDLEWLKKWGAVVPEKVLKNGKPFKPG

pLDDT: mean 96.89, std 2.36, range [77.44, 98.88]

Secondary structure (DSSP, 8-state):
--GGGGGT---TTT---SPEEEEEEESS-HHHHHHHHHHTT---GGGHHHHHHHHHHHHTT-S-HHHHHTEEE-S--HHHHHHHHHHHHHTTS---SHHHHHHHHHHHHS--EEEEEEE-TTT-BEEEESSSSTT-B----GGG--HHHHHHHHHHTTTTS-HHHHHH-BS----

Radius of gyration: 16.53 Å; chains: 1; bounding box: 40×26×45 Å